Protein AF-C6SH30-F1 (afdb_monomer_lite)

Organism: NCBI:txid295996

Secondary structure (DSSP, 8-state):
------PPPHHHHHHHHHHHHHHHHHHHHHHHHHHHHHHHHHHHHHHHTTHHHHHHHHHHHSS--SSTTTTTS-SSGGGS--SS-S----

Radius of gyration: 26.59 Å; chains: 1; bounding box: 40×31×82 Å

Structure (mmCIF, N/CA/C/O backbone):
data_AF-C6SH30-F1
#
_entry.id   AF-C6SH30-F1
#
loop_
_atom_site.group_PDB
_atom_site.id
_atom_site.type_symbol
_atom_site.label_atom_id
_atom_site.label_alt_id
_atom_site.label_comp_id
_atom_site.label_asym_id
_atom_site.label_entity_id
_atom_site.label_seq_id
_atom_site.pdbx_PDB_ins_code
_atom_site.Cartn_x
_atom_site.Cartn_y
_atom_site.Cartn_z
_atom_site.occupancy
_atom_site.B_iso_or_equiv
_atom_site.auth_seq_id
_atom_site.auth_comp_id
_atom_site.auth_asym_id
_atom_site.auth_atom_id
_atom_site.pdbx_PDB_model_num
ATOM 1 N N . MET A 1 1 ? -18.995 24.234 51.942 1.00 49.34 1 MET A N 1
ATOM 2 C CA . MET A 1 1 ? -19.936 23.422 51.140 1.00 49.34 1 MET A CA 1
ATOM 3 C C . MET A 1 1 ? -19.104 22.398 50.396 1.00 49.34 1 MET A C 1
ATOM 5 O O . MET A 1 1 ? -18.470 22.747 49.413 1.00 49.34 1 MET A O 1
ATOM 9 N N . ASN A 1 2 ? -19.014 21.180 50.928 1.00 54.34 2 ASN A N 1
ATOM 10 C CA . ASN A 1 2 ? -18.249 20.108 50.296 1.00 54.34 2 ASN A CA 1
ATOM 11 C C . ASN A 1 2 ? -19.166 19.441 49.276 1.00 54.34 2 ASN A C 1
ATOM 13 O O . ASN A 1 2 ? -20.105 18.739 49.647 1.00 54.34 2 ASN A O 1
ATOM 17 N N . THR A 1 3 ? -18.945 19.727 47.998 1.00 63.16 3 THR A N 1
ATOM 18 C CA . THR A 1 3 ? -19.599 19.008 46.911 1.00 63.16 3 THR A CA 1
ATOM 19 C C . THR A 1 3 ? -19.120 17.561 46.975 1.00 63.16 3 THR A C 1
ATOM 21 O O . THR A 1 3 ? -17.942 17.273 46.785 1.00 63.16 3 THR A O 1
ATOM 24 N N . LEU A 1 4 ? -20.022 16.640 47.321 1.00 64.00 4 LEU A N 1
ATOM 25 C CA . LEU A 1 4 ? -19.773 15.204 47.233 1.00 64.00 4 LEU A CA 1
ATOM 26 C C . LEU A 1 4 ? -19.382 14.888 45.784 1.00 64.00 4 LEU A C 1
ATOM 28 O O . LEU A 1 4 ? -20.240 14.852 44.901 1.00 64.00 4 LEU A O 1
ATOM 32 N N . GLN A 1 5 ? -18.086 14.705 45.527 1.00 68.62 5 GLN A N 1
ATOM 33 C CA . GLN A 1 5 ? -17.604 14.173 44.260 1.00 68.62 5 GLN A CA 1
ATOM 34 C C . GLN A 1 5 ? -18.163 12.753 44.123 1.00 68.62 5 GLN A C 1
ATOM 36 O O . GLN A 1 5 ? -17.696 11.821 44.776 1.00 68.62 5 GLN A O 1
ATOM 41 N N . LYS A 1 6 ? -19.210 12.594 43.306 1.00 73.62 6 LYS A N 1
ATOM 42 C CA . LYS A 1 6 ? -19.694 11.282 42.870 1.00 73.62 6 LYS A CA 1
ATOM 43 C C . LYS A 1 6 ? -18.581 10.636 42.043 1.00 73.62 6 LYS A C 1
ATOM 45 O O . LYS A 1 6 ? -18.306 11.078 40.932 1.00 73.62 6 LYS A O 1
ATOM 50 N N . GLY A 1 7 ? -17.917 9.636 42.617 1.00 76.62 7 GLY A N 1
ATOM 51 C CA . GLY A 1 7 ? -16.964 8.796 41.896 1.00 76.62 7 GLY A CA 1
ATOM 52 C C . GLY A 1 7 ? -17.663 7.952 40.828 1.00 76.62 7 GLY A C 1
ATOM 53 O O . GLY A 1 7 ? -18.843 7.627 40.962 1.00 76.62 7 GLY A O 1
ATOM 54 N N . PHE A 1 8 ? -16.924 7.612 39.774 1.00 79.12 8 PHE A N 1
ATOM 55 C CA . PHE A 1 8 ? -17.370 6.724 38.699 1.00 79.12 8 PHE A CA 1
ATOM 56 C C . PHE A 1 8 ? -17.531 5.290 39.222 1.00 79.12 8 PHE A C 1
ATOM 58 O O . PHE A 1 8 ? -16.719 4.837 40.037 1.00 79.12 8 PHE A O 1
ATOM 65 N N . THR A 1 9 ? -18.549 4.559 38.770 1.00 92.00 9 THR A N 1
ATOM 66 C CA . THR A 1 9 ? -18.740 3.161 39.179 1.00 92.00 9 THR A CA 1
ATOM 67 C C . THR A 1 9 ? -17.908 2.211 38.317 1.00 92.00 9 THR A C 1
ATOM 69 O O . THR A 1 9 ? -17.669 2.448 37.132 1.00 92.00 9 THR A O 1
ATOM 72 N N . LEU A 1 10 ? -17.497 1.078 38.895 1.00 91.12 10 LEU A N 1
ATOM 73 C CA . LEU A 1 10 ? -16.830 0.012 38.13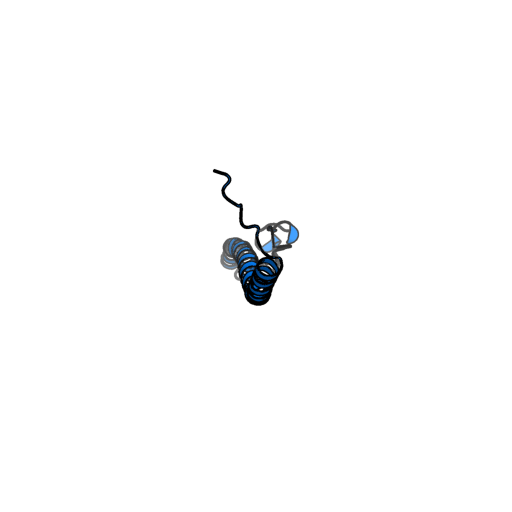5 1.00 91.12 10 LEU A CA 1
ATOM 74 C C . LEU A 1 10 ? -17.719 -0.532 37.009 1.00 91.12 10 LEU A C 1
ATOM 76 O O . LEU A 1 10 ? -17.212 -0.907 35.958 1.00 91.12 10 LEU A O 1
ATOM 80 N N . ILE A 1 11 ? -19.039 -0.532 37.211 1.00 92.94 11 ILE A N 1
ATOM 81 C CA . ILE A 1 11 ? -20.008 -0.994 36.214 1.00 92.94 11 ILE A CA 1
ATOM 82 C C . ILE A 1 11 ? -20.030 -0.050 35.008 1.00 92.94 11 ILE A C 1
ATOM 84 O O . ILE A 1 11 ? -19.974 -0.522 33.875 1.00 92.94 11 ILE A O 1
ATOM 88 N N . GLU A 1 12 ? -20.047 1.269 35.223 1.00 92.25 12 GLU A N 1
ATOM 89 C CA . GLU A 1 12 ? -19.963 2.235 34.120 1.00 92.25 12 GLU A CA 1
ATOM 90 C C . GLU A 1 12 ? -18.666 2.052 33.326 1.00 92.25 12 GLU A C 1
ATOM 92 O O . GLU A 1 12 ? -18.694 2.022 32.097 1.00 92.25 12 GLU A O 1
ATOM 97 N N . LEU A 1 13 ? -17.537 1.845 34.010 1.00 92.50 13 LEU A N 1
ATOM 98 C CA . LEU A 1 13 ? -16.258 1.610 33.341 1.00 92.50 13 LEU A CA 1
ATOM 99 C C . LEU A 1 13 ? -16.264 0.311 32.515 1.00 92.50 13 LEU A C 1
ATOM 101 O O . LEU A 1 13 ? -15.794 0.300 31.378 1.00 92.50 13 LEU A O 1
ATOM 105 N N . MET A 1 14 ? -16.831 -0.770 33.053 1.00 94.62 14 MET A N 1
ATOM 106 C CA . MET A 1 14 ? -16.949 -2.051 32.349 1.00 94.62 14 MET A CA 1
ATOM 107 C C . MET A 1 14 ? -17.799 -1.943 31.080 1.00 94.62 14 MET A C 1
ATOM 109 O O . MET A 1 14 ? -17.423 -2.502 30.049 1.00 94.62 14 MET A O 1
ATOM 113 N N . ILE A 1 15 ? -18.907 -1.198 31.125 1.00 95.94 15 ILE A N 1
ATOM 114 C CA . ILE A 1 15 ? -19.766 -0.981 29.953 1.00 95.94 15 ILE A CA 1
ATOM 115 C C . ILE A 1 15 ? -19.017 -0.181 28.881 1.00 95.94 15 ILE A C 1
ATOM 117 O O . ILE A 1 15 ? -19.057 -0.548 27.706 1.00 95.94 15 ILE A O 1
ATOM 121 N N . VAL A 1 16 ? -18.287 0.869 29.270 1.00 96.62 16 VAL A N 1
ATOM 122 C CA . VAL A 1 16 ? -17.490 1.669 28.326 1.00 96.62 16 VAL A CA 1
ATOM 123 C C . VAL A 1 16 ? -16.441 0.802 27.627 1.00 96.62 16 VAL A C 1
ATOM 125 O O . VAL A 1 16 ? -16.342 0.834 26.400 1.00 96.62 16 VAL A O 1
ATOM 128 N N . ILE A 1 17 ? -15.699 -0.019 28.376 1.00 96.31 17 ILE A N 1
ATOM 129 C CA . ILE A 1 17 ? -14.679 -0.910 27.802 1.00 96.31 17 ILE A CA 1
ATOM 130 C C . ILE A 1 17 ? -15.319 -1.953 26.876 1.00 96.31 17 ILE A C 1
ATOM 132 O O . ILE A 1 17 ? -14.774 -2.225 25.807 1.00 96.31 17 ILE A O 1
ATOM 136 N N . ALA A 1 18 ? -16.484 -2.498 27.238 1.00 96.50 18 ALA A N 1
ATOM 137 C CA . ALA A 1 18 ? -17.202 -3.451 26.395 1.00 96.50 18 ALA A CA 1
ATOM 138 C C . ALA A 1 18 ? -17.611 -2.833 25.046 1.00 96.50 18 ALA A C 1
ATOM 140 O O . ALA A 1 18 ? -17.383 -3.439 23.999 1.00 96.50 18 ALA A O 1
ATOM 141 N N . ILE A 1 19 ? -18.148 -1.608 25.052 1.00 97.25 19 ILE A N 1
ATOM 142 C CA . ILE A 1 19 ? -18.536 -0.901 23.821 1.00 97.25 19 ILE A CA 1
ATOM 143 C C . ILE A 1 19 ? -17.303 -0.595 22.963 1.00 97.25 19 ILE A C 1
ATOM 145 O O . ILE A 1 19 ? -17.305 -0.889 21.767 1.00 97.25 19 ILE A O 1
ATOM 149 N N . VAL A 1 20 ? -16.230 -0.060 23.560 1.00 96.94 20 VAL A N 1
ATOM 150 C CA . VAL A 1 20 ? -14.975 0.226 22.840 1.00 96.94 20 VAL A CA 1
ATOM 151 C C . VAL A 1 20 ? -14.379 -1.054 22.249 1.00 96.94 20 VAL A C 1
ATOM 153 O O . VAL A 1 20 ? -13.924 -1.035 21.108 1.00 96.94 20 VAL A O 1
ATOM 156 N N . GLY A 1 21 ? -14.431 -2.173 22.976 1.00 96.75 21 GLY A N 1
ATOM 157 C CA . GLY A 1 21 ? -13.956 -3.474 22.504 1.00 96.75 21 GLY A CA 1
ATOM 158 C C . GLY A 1 21 ? -14.708 -3.976 21.269 1.00 96.75 21 GLY A C 1
ATOM 159 O O . GLY A 1 21 ? -14.075 -4.387 20.297 1.00 96.75 21 GLY A O 1
ATOM 160 N N . ILE A 1 22 ? -16.043 -3.888 21.267 1.00 96.31 22 ILE A N 1
ATOM 161 C CA . ILE A 1 22 ? -16.871 -4.280 20.112 1.00 96.31 22 ILE A CA 1
ATOM 162 C C . ILE A 1 22 ? -16.576 -3.377 18.909 1.00 96.31 22 ILE A C 1
ATOM 164 O O . ILE A 1 22 ? -16.354 -3.873 17.804 1.00 96.31 22 ILE A O 1
ATOM 168 N N . LEU A 1 23 ? -16.529 -2.058 19.123 1.00 96.50 23 LEU A N 1
ATOM 169 C CA . LEU A 1 23 ? -16.232 -1.100 18.057 1.00 96.50 23 LEU A CA 1
ATOM 170 C C . LEU A 1 23 ? -14.839 -1.335 17.463 1.00 96.50 23 LEU A C 1
ATOM 172 O O . LEU A 1 23 ? -14.696 -1.347 16.243 1.00 96.50 23 LEU A O 1
ATOM 176 N N . ALA A 1 24 ? -13.827 -1.579 18.300 1.00 95.00 24 ALA A N 1
ATOM 177 C CA . ALA A 1 24 ? -12.473 -1.878 17.846 1.00 95.00 24 ALA A CA 1
ATOM 178 C C . ALA A 1 24 ? -12.417 -3.187 17.047 1.00 95.00 24 ALA A C 1
ATOM 180 O O . ALA A 1 24 ? -11.796 -3.220 15.987 1.00 95.00 24 ALA A O 1
ATOM 181 N N . ALA A 1 25 ? -13.099 -4.243 17.501 1.00 95.00 25 ALA A N 1
ATOM 182 C CA . ALA A 1 25 ? -13.125 -5.529 16.805 1.00 95.00 25 ALA A CA 1
ATOM 183 C C . ALA A 1 25 ? -13.724 -5.428 15.390 1.00 95.00 25 ALA A C 1
ATOM 185 O O . ALA A 1 25 ? -13.233 -6.080 14.471 1.00 95.00 25 ALA A O 1
ATOM 186 N N . VAL A 1 26 ? -14.748 -4.588 15.200 1.00 94.44 26 VAL A N 1
ATOM 187 C CA . VAL A 1 26 ? -15.374 -4.366 13.884 1.00 94.44 26 VAL A CA 1
ATOM 188 C C . VAL A 1 26 ? -14.573 -3.379 13.026 1.00 94.44 26 VAL A C 1
ATOM 190 O O . VAL A 1 26 ? -14.478 -3.557 11.814 1.00 94.44 26 VAL A O 1
ATOM 193 N N . ALA A 1 27 ? -13.983 -2.343 13.627 1.00 92.94 27 ALA A N 1
ATOM 194 C CA . ALA A 1 27 ? -13.289 -1.288 12.889 1.00 92.94 27 ALA A CA 1
ATOM 195 C C . ALA A 1 27 ? -11.859 -1.666 12.469 1.00 92.94 27 ALA A C 1
ATOM 197 O O . ALA A 1 27 ? -11.405 -1.244 11.405 1.00 92.94 27 ALA A O 1
ATOM 198 N N . LEU A 1 28 ? -11.136 -2.447 13.278 1.00 93.44 28 LEU A N 1
ATOM 199 C CA . LEU A 1 28 ? -9.734 -2.790 13.017 1.00 93.44 28 LEU A CA 1
ATOM 200 C C . LEU A 1 28 ? -9.506 -3.486 11.665 1.00 93.44 28 LEU A C 1
ATOM 202 O O . LEU A 1 28 ? -8.587 -3.056 10.967 1.00 93.44 28 LEU A O 1
ATOM 206 N N . PRO A 1 29 ? -10.312 -4.481 11.241 1.00 93.00 29 PRO A N 1
ATOM 207 C CA . PRO A 1 29 ? -10.145 -5.103 9.928 1.00 93.00 29 PRO A CA 1
ATOM 208 C C . PRO A 1 29 ? -10.255 -4.089 8.780 1.00 93.00 29 PRO A C 1
ATOM 210 O O . PRO A 1 29 ? -9.410 -4.060 7.892 1.00 93.00 29 PRO A O 1
ATOM 213 N N . ALA A 1 30 ? -11.235 -3.182 8.844 1.00 93.06 30 ALA A N 1
ATOM 214 C CA . ALA A 1 30 ? -11.421 -2.152 7.822 1.00 93.06 30 ALA A CA 1
ATOM 215 C C . ALA A 1 30 ? -10.261 -1.141 7.787 1.00 93.06 30 ALA A C 1
ATOM 217 O O . ALA A 1 30 ? -9.823 -0.729 6.711 1.00 93.06 30 ALA A O 1
ATOM 218 N N . TYR A 1 31 ? -9.727 -0.757 8.952 1.00 92.94 31 TYR A N 1
ATOM 219 C CA . TYR A 1 31 ? -8.531 0.086 9.019 1.00 92.94 31 TYR A CA 1
ATOM 220 C C . TYR A 1 31 ? -7.300 -0.620 8.445 1.00 92.94 31 TYR A C 1
ATOM 222 O O . TYR A 1 31 ? -6.541 0.006 7.705 1.00 92.94 31 TYR A O 1
ATOM 230 N N . GLN A 1 32 ? -7.113 -1.909 8.741 1.00 91.00 32 GLN A N 1
ATOM 231 C CA . GLN A 1 32 ? -6.024 -2.706 8.174 1.00 91.00 32 GLN A CA 1
ATOM 232 C C . GLN A 1 32 ? -6.119 -2.753 6.646 1.00 91.00 32 GLN A C 1
ATOM 234 O O . GLN A 1 32 ? -5.147 -2.400 5.977 1.00 91.00 32 GLN A O 1
ATOM 239 N N . ASP A 1 33 ? -7.295 -3.054 6.092 1.00 93.94 33 ASP A N 1
ATOM 240 C CA . ASP A 1 33 ? -7.524 -3.057 4.642 1.00 93.94 33 ASP A CA 1
ATOM 241 C C . ASP A 1 33 ? -7.244 -1.692 4.001 1.00 93.94 33 ASP A C 1
ATOM 243 O O . ASP A 1 33 ? -6.616 -1.610 2.942 1.00 93.94 33 ASP A O 1
ATOM 247 N N . TYR A 1 34 ? -7.669 -0.600 4.643 1.00 92.75 34 TYR A N 1
ATOM 248 C CA . TYR A 1 34 ? -7.390 0.750 4.154 1.00 92.75 34 TYR A CA 1
ATOM 249 C C . TYR A 1 34 ? -5.887 1.051 4.144 1.00 92.75 34 TYR A C 1
ATOM 251 O O . TYR A 1 34 ? -5.361 1.563 3.153 1.00 92.75 34 TYR A O 1
ATOM 259 N N . THR A 1 35 ? -5.175 0.690 5.216 1.00 93.69 35 THR A N 1
ATOM 260 C CA . THR A 1 35 ? -3.718 0.864 5.268 1.00 93.69 35 THR A CA 1
ATOM 261 C C . THR A 1 35 ? -3.011 0.007 4.225 1.00 93.69 35 THR A C 1
ATOM 263 O O . THR A 1 35 ? -2.133 0.519 3.539 1.00 93.69 35 THR A O 1
ATOM 266 N N . ALA A 1 36 ? -3.438 -1.240 4.019 1.00 93.50 36 ALA A N 1
ATOM 267 C CA . ALA A 1 36 ? -2.880 -2.120 2.998 1.00 93.50 36 ALA A CA 1
ATOM 268 C C . ALA A 1 36 ? -3.098 -1.549 1.588 1.00 93.50 36 ALA A C 1
ATOM 270 O O . ALA A 1 36 ? -2.168 -1.506 0.786 1.00 93.50 36 ALA A O 1
ATOM 271 N N . ARG A 1 37 ?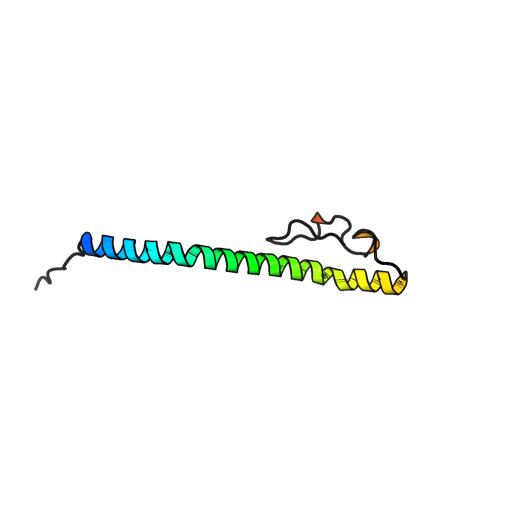 -4.290 -1.017 1.292 1.00 94.31 37 ARG A N 1
ATOM 272 C CA . ARG A 1 37 ? -4.553 -0.322 0.020 1.00 94.31 37 ARG A CA 1
ATOM 273 C C . ARG A 1 37 ? -3.653 0.895 -0.167 1.00 94.31 37 ARG A C 1
ATOM 275 O O . ARG A 1 37 ? -3.120 1.075 -1.255 1.00 94.31 37 ARG A O 1
ATOM 282 N N . ALA A 1 38 ? -3.450 1.698 0.875 1.00 93.69 38 ALA A N 1
ATOM 283 C CA . ALA A 1 38 ? -2.535 2.836 0.810 1.00 93.69 38 ALA A CA 1
ATOM 284 C C . ALA A 1 38 ? -1.082 2.396 0.542 1.00 93.69 38 ALA A C 1
ATOM 286 O O . ALA A 1 38 ? -0.393 3.023 -0.260 1.00 93.69 38 ALA A O 1
ATOM 287 N N . GLN A 1 39 ? -0.637 1.295 1.156 1.00 93.62 39 GLN A N 1
ATOM 288 C CA . GLN A 1 39 ? 0.684 0.701 0.912 1.00 93.62 39 GLN A CA 1
ATOM 289 C C . GLN A 1 39 ? 0.823 0.192 -0.532 1.00 93.62 39 GLN A C 1
ATOM 291 O O . GLN A 1 39 ? 1.836 0.441 -1.181 1.00 93.62 39 GLN A O 1
ATOM 296 N N . VAL A 1 40 ? -0.210 -0.464 -1.070 1.00 94.31 40 VAL A N 1
ATOM 297 C CA . VAL A 1 40 ? -0.234 -0.919 -2.471 1.00 94.31 40 VAL A CA 1
ATOM 298 C C . VAL A 1 40 ? -0.232 0.263 -3.443 1.00 94.31 40 VAL A C 1
ATOM 300 O O . VAL A 1 40 ? 0.445 0.202 -4.466 1.00 94.31 40 VAL A O 1
ATOM 303 N N . SER A 1 41 ? -0.922 1.360 -3.127 1.00 95.00 41 SER A N 1
ATOM 304 C CA . SER A 1 41 ? -0.876 2.574 -3.950 1.00 95.00 41 SER A CA 1
ATOM 305 C 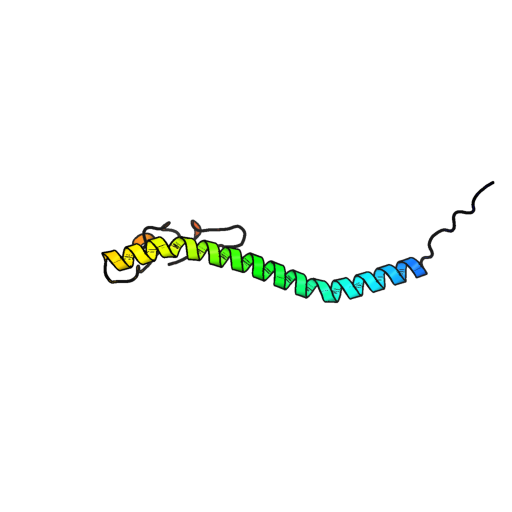C . SER A 1 41 ? 0.539 3.148 -4.065 1.00 95.00 41 SER A C 1
ATOM 307 O O . SER A 1 41 ? 0.919 3.594 -5.144 1.00 95.00 41 SER A O 1
ATOM 309 N N . GLU A 1 42 ? 1.348 3.092 -3.002 1.00 93.94 42 GLU A N 1
ATOM 310 C CA . GLU A 1 42 ? 2.769 3.469 -3.074 1.00 93.94 42 GLU A CA 1
ATOM 311 C C . GLU A 1 42 ? 3.543 2.567 -4.050 1.00 93.94 42 GLU A C 1
ATOM 313 O O . GLU A 1 42 ? 4.315 3.065 -4.871 1.00 93.94 42 GLU A O 1
ATOM 318 N N . ALA A 1 43 ? 3.291 1.254 -4.012 1.00 92.94 43 ALA A N 1
ATOM 319 C CA . ALA A 1 43 ? 3.894 0.296 -4.938 1.00 92.94 43 ALA A CA 1
ATOM 320 C C . ALA A 1 43 ? 3.542 0.581 -6.398 1.00 92.94 43 ALA A C 1
ATOM 322 O O . ALA A 1 43 ? 4.421 0.553 -7.261 1.00 92.94 43 ALA A O 1
ATOM 323 N N . ILE A 1 44 ? 2.277 0.909 -6.663 1.00 93.50 44 ILE A N 1
ATOM 324 C CA . ILE A 1 44 ? 1.824 1.290 -8.000 1.00 93.50 44 ILE A CA 1
ATOM 325 C C . ILE A 1 44 ? 2.567 2.546 -8.456 1.00 93.50 44 ILE A C 1
ATOM 327 O O . ILE A 1 44 ? 3.179 2.516 -9.516 1.00 93.50 44 ILE A O 1
ATOM 331 N N . LEU A 1 45 ? 2.600 3.609 -7.647 1.00 93.38 45 LEU A N 1
ATOM 332 C CA . LEU A 1 45 ? 3.276 4.861 -8.012 1.00 93.38 45 LEU A CA 1
ATOM 333 C C . LEU A 1 45 ? 4.765 4.660 -8.340 1.00 93.38 45 LEU A C 1
ATOM 335 O O . LEU A 1 45 ? 5.264 5.220 -9.318 1.00 93.38 45 LEU A O 1
ATOM 339 N N . LEU A 1 46 ? 5.472 3.834 -7.563 1.00 91.94 46 LEU A N 1
ATOM 340 C CA . LEU A 1 46 ? 6.879 3.518 -7.827 1.00 91.94 46 LEU A CA 1
ATOM 341 C C . LEU A 1 46 ? 7.079 2.745 -9.138 1.00 91.94 46 LEU A C 1
ATOM 343 O O . LEU A 1 46 ? 8.031 3.028 -9.872 1.00 91.94 46 LEU A O 1
ATOM 347 N N . ALA A 1 47 ? 6.179 1.811 -9.455 1.00 91.19 47 ALA A N 1
ATOM 348 C CA . ALA A 1 47 ? 6.191 1.091 -10.726 1.00 91.19 47 ALA A CA 1
ATOM 349 C C . ALA A 1 47 ? 5.845 2.010 -11.911 1.00 91.19 47 ALA A C 1
ATOM 351 O O . ALA A 1 47 ? 6.474 1.936 -12.967 1.00 91.19 47 ALA A O 1
ATOM 352 N N . GLU A 1 48 ? 4.887 2.923 -11.738 1.00 92.75 48 GLU A N 1
ATOM 353 C CA . GLU A 1 48 ? 4.512 3.892 -12.769 1.00 92.75 48 GLU A CA 1
ATOM 354 C C . GLU A 1 48 ? 5.649 4.843 -13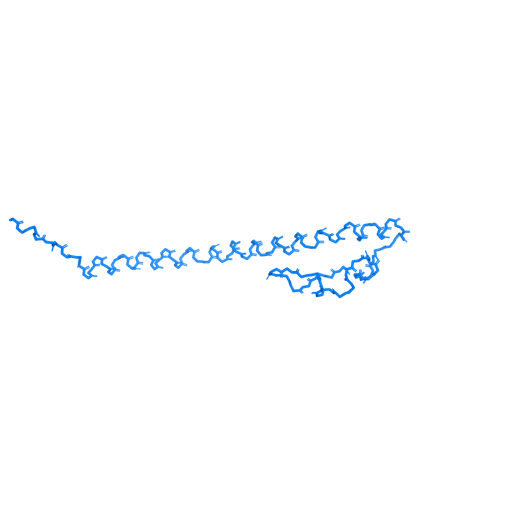.128 1.00 92.75 48 GLU A C 1
ATOM 356 O O . GLU A 1 48 ? 5.813 5.159 -14.307 1.00 92.75 48 GLU A O 1
ATOM 361 N N . GLY A 1 49 ? 6.486 5.212 -12.156 1.00 89.31 49 GLY A N 1
ATOM 362 C CA . GLY A 1 49 ? 7.698 5.994 -12.401 1.00 89.31 49 GLY A CA 1
ATOM 363 C C . GLY A 1 49 ? 8.662 5.348 -13.405 1.00 89.31 49 GLY A C 1
ATOM 364 O O . GLY A 1 49 ? 9.406 6.062 -14.071 1.00 89.31 49 GLY A O 1
ATOM 365 N N . GLN A 1 50 ? 8.615 4.022 -13.577 1.00 91.75 50 GLN A N 1
ATOM 366 C CA . GLN A 1 50 ? 9.489 3.318 -14.520 1.00 91.75 50 GLN A CA 1
ATOM 367 C C . GLN A 1 50 ? 8.921 3.295 -15.945 1.00 91.75 50 GLN A C 1
ATOM 369 O O . GLN A 1 50 ? 9.686 3.192 -16.902 1.00 91.75 50 GLN A O 1
ATOM 374 N N . LYS A 1 51 ? 7.597 3.453 -16.122 1.00 92.75 51 LYS A N 1
ATOM 375 C CA . LYS A 1 51 ? 6.917 3.325 -17.429 1.00 92.75 51 LYS A CA 1
ATOM 376 C C . LYS A 1 51 ? 7.517 4.222 -18.513 1.00 92.75 51 LYS A C 1
ATOM 378 O O . LYS A 1 51 ? 7.562 3.808 -19.669 1.00 92.75 51 LYS A O 1
ATOM 383 N N . SER A 1 52 ? 7.975 5.426 -18.156 1.00 92.94 52 SER A N 1
ATOM 384 C CA . SER A 1 52 ? 8.597 6.356 -19.110 1.00 92.94 52 SER A CA 1
ATOM 385 C C . SER A 1 52 ? 9.833 5.741 -19.764 1.00 92.94 52 SER A C 1
ATOM 387 O O . SER A 1 52 ? 9.925 5.705 -20.986 1.00 92.94 52 SER A O 1
ATOM 389 N N . ALA A 1 53 ? 10.737 5.194 -18.953 1.00 91.62 53 ALA A N 1
ATOM 390 C CA . ALA A 1 53 ? 11.989 4.606 -19.416 1.00 91.62 53 ALA A CA 1
ATOM 391 C C . ALA A 1 53 ? 11.743 3.322 -20.232 1.00 91.62 53 ALA A C 1
ATOM 393 O O . ALA A 1 53 ? 12.324 3.120 -21.296 1.00 91.62 53 ALA A O 1
ATOM 394 N N . VAL A 1 54 ? 10.775 2.504 -19.799 1.00 92.75 54 VAL A N 1
ATOM 395 C CA . VAL A 1 54 ? 10.326 1.309 -20.538 1.00 92.75 54 VAL A CA 1
ATOM 396 C C . VAL A 1 54 ? 9.762 1.667 -21.915 1.00 92.75 54 VAL A C 1
ATOM 398 O O . VAL A 1 54 ? 10.070 1.011 -22.910 1.00 92.75 54 VAL A O 1
ATOM 401 N N . THR A 1 55 ? 8.944 2.719 -21.980 1.00 93.38 55 THR A N 1
ATOM 402 C CA . THR A 1 55 ? 8.326 3.179 -23.231 1.00 93.38 55 THR A CA 1
ATOM 403 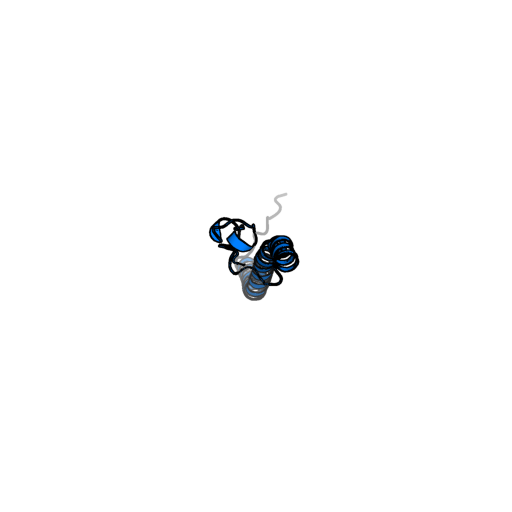C C . THR A 1 55 ? 9.367 3.775 -24.170 1.00 93.38 55 THR A C 1
ATOM 405 O O . THR A 1 55 ? 9.350 3.490 -25.363 1.00 93.38 55 THR A O 1
ATOM 408 N N . GLU A 1 56 ? 10.302 4.565 -23.644 1.00 93.44 56 GLU A N 1
ATOM 409 C CA . GLU A 1 56 ? 11.406 5.123 -24.423 1.00 93.44 56 GLU A CA 1
ATOM 410 C C . GLU A 1 56 ? 12.299 4.020 -25.004 1.00 93.44 56 GLU A C 1
ATOM 412 O O . GLU A 1 56 ? 12.666 4.083 -26.179 1.00 93.44 56 GLU A O 1
ATOM 417 N N . TYR A 1 57 ? 12.586 2.965 -24.238 1.00 94.06 57 TYR A N 1
ATOM 418 C CA . TYR A 1 57 ? 13.321 1.814 -24.758 1.00 94.06 57 TYR A CA 1
ATOM 419 C C . TYR A 1 57 ? 12.594 1.159 -25.937 1.00 94.06 57 TYR A C 1
ATOM 421 O O . TYR A 1 57 ? 13.205 0.954 -26.988 1.00 94.06 57 TYR A O 1
ATOM 429 N N . TYR A 1 58 ? 11.290 0.906 -25.792 1.00 94.88 58 TYR A N 1
ATOM 430 C CA . TYR A 1 58 ? 10.469 0.315 -26.849 1.00 94.88 58 TYR A CA 1
ATOM 431 C C . TYR A 1 58 ? 10.417 1.187 -28.105 1.00 94.88 58 TYR A C 1
ATOM 433 O O . TYR A 1 58 ? 10.543 0.678 -29.216 1.00 94.88 58 TYR A O 1
ATOM 441 N N . LEU A 1 59 ? 10.278 2.505 -27.951 1.00 95.19 59 LEU A N 1
ATOM 442 C CA . LEU A 1 59 ? 10.267 3.434 -29.083 1.00 95.19 59 LEU A CA 1
ATOM 443 C C . LEU A 1 59 ? 11.595 3.437 -29.854 1.00 95.19 59 LEU A C 1
ATOM 445 O O . LEU A 1 59 ? 11.583 3.601 -31.071 1.00 95.19 59 LEU A O 1
ATOM 449 N N . ASN A 1 60 ? 12.721 3.238 -29.164 1.00 95.00 60 ASN A N 1
ATOM 450 C CA . ASN A 1 60 ? 14.048 3.230 -29.782 1.00 95.00 60 ASN A CA 1
ATOM 451 C C . ASN A 1 60 ? 14.438 1.870 -30.392 1.00 95.00 60 ASN A C 1
ATOM 453 O O . ASN A 1 60 ? 15.127 1.845 -31.410 1.00 95.00 60 ASN A O 1
ATOM 457 N N . HIS A 1 61 ? 14.017 0.752 -29.792 1.00 92.25 61 HIS A N 1
ATOM 458 C CA . HIS A 1 61 ? 14.477 -0.594 -30.175 1.00 92.25 61 HIS A CA 1
ATOM 459 C C . HIS A 1 61 ? 13.397 -1.446 -30.857 1.00 92.25 61 HIS A C 1
ATOM 461 O O . HIS A 1 61 ? 13.712 -2.452 -31.485 1.00 92.25 61 HIS A O 1
ATOM 467 N N . GLY A 1 62 ? 12.123 -1.056 -30.755 1.00 94.44 62 GLY A N 1
ATOM 468 C CA . GLY A 1 62 ? 10.985 -1.828 -31.264 1.00 94.44 62 GLY A CA 1
ATOM 469 C C . GLY A 1 62 ? 10.638 -3.068 -30.431 1.00 94.44 62 GLY A C 1
ATOM 470 O O . GLY A 1 62 ? 9.748 -3.824 -30.814 1.00 94.44 62 GLY A O 1
ATOM 471 N N . GLU A 1 63 ? 11.313 -3.278 -29.300 1.00 93.69 63 GLU A N 1
ATOM 472 C CA . GLU A 1 63 ? 11.096 -4.390 -28.375 1.00 93.69 63 GLU A CA 1
ATOM 473 C C . GLU A 1 63 ? 11.058 -3.904 -26.924 1.00 93.69 63 GLU A C 1
ATOM 475 O O . GLU A 1 63 ? 11.610 -2.859 -26.582 1.00 93.69 63 GLU A O 1
ATOM 480 N N . TRP A 1 64 ? 10.361 -4.641 -26.059 1.00 92.44 64 TRP A N 1
ATOM 481 C CA . TRP A 1 64 ? 10.287 -4.297 -24.640 1.00 92.44 64 TRP A CA 1
ATOM 482 C C . TRP A 1 64 ? 11.603 -4.651 -23.934 1.00 92.44 64 TRP A C 1
ATOM 484 O O . TRP A 1 64 ? 12.202 -5.680 -24.253 1.00 92.44 64 TRP A O 1
ATOM 494 N N . PRO A 1 65 ? 12.061 -3.836 -22.967 1.00 93.12 65 PRO A N 1
ATOM 495 C CA . PRO A 1 65 ? 13.295 -4.118 -22.248 1.00 93.12 65 PRO A CA 1
ATOM 496 C C . PRO A 1 65 ? 13.161 -5.410 -21.437 1.00 93.12 65 PRO A C 1
ATOM 498 O O . PRO A 1 65 ? 12.162 -5.628 -20.762 1.00 93.12 65 PRO A O 1
ATOM 501 N N . ALA A 1 66 ? 14.192 -6.255 -21.473 1.00 91.75 66 ALA A N 1
ATOM 502 C CA . ALA A 1 66 ? 14.191 -7.548 -20.783 1.00 91.75 66 ALA A CA 1
ATOM 503 C C . ALA A 1 66 ? 14.470 -7.457 -19.269 1.00 91.75 66 ALA A C 1
ATOM 505 O O . ALA A 1 66 ? 14.390 -8.466 -18.571 1.00 91.75 66 ALA A O 1
ATOM 506 N N . ASN A 1 67 ? 14.921 -6.296 -18.790 1.00 91.56 67 ASN A N 1
ATOM 507 C CA . ASN A 1 67 ? 15.250 -6.026 -17.392 1.00 91.56 67 ASN A CA 1
ATOM 508 C C . ASN A 1 67 ? 15.434 -4.516 -17.160 1.00 91.56 67 ASN A C 1
ATOM 510 O O . ASN A 1 67 ? 15.547 -3.725 -18.102 1.00 91.56 67 ASN A O 1
ATOM 514 N N . ASN A 1 68 ? 15.572 -4.130 -15.890 1.00 90.00 68 ASN A N 1
ATOM 515 C CA . ASN A 1 68 ? 15.815 -2.755 -15.450 1.00 90.00 68 ASN A CA 1
ATOM 516 C C . ASN A 1 68 ? 17.013 -2.079 -16.133 1.00 90.00 68 ASN A C 1
ATOM 518 O O . ASN A 1 68 ? 16.946 -0.898 -16.466 1.00 90.00 68 ASN A O 1
ATOM 522 N N . SER A 1 69 ? 18.104 -2.820 -16.346 1.00 90.06 69 SER A N 1
ATOM 523 C CA . SER A 1 69 ? 19.309 -2.269 -16.966 1.00 90.06 69 SER A CA 1
ATOM 524 C C . SER A 1 69 ? 19.078 -1.939 -18.439 1.00 90.06 69 SER A C 1
ATOM 526 O O . SER A 1 69 ? 19.531 -0.895 -18.899 1.00 90.06 69 SER A O 1
ATOM 528 N N . SER A 1 70 ? 18.357 -2.797 -19.167 1.00 88.56 70 SER A N 1
ATOM 529 C CA . SER A 1 70 ? 17.923 -2.523 -20.540 1.00 88.56 70 SER A CA 1
ATOM 530 C C . SER A 1 70 ? 16.970 -1.331 -20.589 1.00 88.56 70 SER A C 1
ATOM 532 O O . SER A 1 70 ? 17.117 -0.477 -21.451 1.00 88.56 70 SER A O 1
ATOM 534 N N . ALA A 1 71 ? 16.052 -1.220 -19.626 1.00 88.56 71 ALA A N 1
ATOM 535 C CA . ALA A 1 71 ? 15.116 -0.102 -19.538 1.00 88.56 71 ALA A CA 1
ATOM 536 C C . ALA A 1 71 ? 15.774 1.244 -19.175 1.00 88.56 71 ALA A C 1
ATOM 538 O O . ALA A 1 71 ? 15.088 2.258 -19.188 1.00 88.56 71 ALA A O 1
ATOM 539 N N . GLY A 1 72 ? 17.066 1.279 -18.826 1.00 86.62 72 GLY A N 1
ATOM 540 C CA . GLY A 1 72 ? 17.751 2.511 -18.420 1.00 86.62 72 GLY A CA 1
ATOM 541 C C . GLY A 1 72 ? 17.366 3.009 -17.023 1.00 86.62 72 GLY A C 1
ATOM 542 O O . GLY A 1 72 ? 17.590 4.176 -16.704 1.00 86.62 72 GLY A O 1
ATOM 543 N N . VAL A 1 73 ? 16.795 2.139 -16.184 1.00 89.50 73 VAL A N 1
ATOM 544 C CA . VAL A 1 73 ? 16.497 2.422 -14.770 1.00 89.50 73 VAL A CA 1
ATOM 545 C C . VAL A 1 73 ? 17.527 1.733 -13.868 1.00 89.50 73 VAL A C 1
ATOM 547 O O . VAL A 1 73 ? 18.436 1.058 -14.352 1.00 89.50 73 VAL A O 1
ATOM 550 N N . ALA A 1 74 ? 17.433 1.917 -12.547 1.00 87.50 74 ALA A N 1
ATOM 551 C CA . ALA A 1 74 ? 18.400 1.334 -11.616 1.00 87.50 74 ALA A CA 1
ATOM 552 C C . ALA A 1 74 ? 18.515 -0.190 -11.812 1.00 87.50 74 ALA A C 1
ATOM 554 O O . ALA A 1 74 ? 17.523 -0.913 -11.691 1.00 87.50 74 ALA A O 1
ATOM 555 N N . SER A 1 75 ? 19.730 -0.661 -12.122 1.00 84.62 75 SER A N 1
ATOM 556 C CA . SER A 1 75 ? 19.988 -2.040 -12.554 1.00 84.62 75 SER A CA 1
ATOM 557 C C . SER A 1 75 ? 19.608 -3.078 -11.499 1.00 84.62 75 SER A C 1
ATOM 559 O O . SER A 1 75 ? 19.116 -4.149 -11.853 1.00 84.62 75 SER A O 1
ATOM 561 N N . SER A 1 76 ? 19.795 -2.769 -10.212 1.00 87.19 76 SER A N 1
ATOM 562 C CA . SER A 1 76 ? 19.292 -3.611 -9.126 1.00 87.19 76 SER A CA 1
ATOM 563 C C . SER A 1 76 ? 17.850 -3.224 -8.811 1.00 87.19 76 SER A C 1
ATOM 565 O O . SER A 1 76 ? 17.572 -2.105 -8.384 1.00 87.19 76 SER A O 1
ATOM 567 N N . ALA A 1 77 ? 16.926 -4.177 -8.923 1.00 84.06 77 ALA A N 1
ATOM 568 C CA . ALA A 1 77 ? 15.516 -3.958 -8.592 1.00 84.06 77 ALA A CA 1
ATOM 569 C C . ALA A 1 77 ? 15.300 -3.467 -7.145 1.00 84.06 77 ALA A C 1
ATOM 571 O O . ALA A 1 77 ? 14.326 -2.778 -6.860 1.00 84.06 77 ALA A O 1
ATOM 572 N N . THR A 1 78 ? 16.215 -3.800 -6.230 1.00 88.00 78 THR A N 1
ATOM 573 C CA . THR A 1 78 ? 16.212 -3.384 -4.816 1.00 88.00 78 THR A CA 1
ATOM 574 C C . THR A 1 78 ? 16.632 -1.934 -4.585 1.00 88.00 78 THR A C 1
ATOM 576 O O . THR A 1 78 ? 16.459 -1.419 -3.479 1.00 88.00 78 THR A O 1
ATOM 579 N N . ASP A 1 79 ? 17.196 -1.278 -5.598 1.00 87.69 79 ASP A N 1
ATOM 580 C CA . ASP A 1 79 ? 17.537 0.144 -5.528 1.00 87.69 79 ASP A CA 1
ATOM 581 C C . ASP A 1 79 ? 16.290 1.006 -5.786 1.00 87.69 79 ASP A C 1
ATOM 583 O O . ASP A 1 79 ? 16.185 2.121 -5.273 1.00 87.69 79 ASP A O 1
ATOM 587 N N . ILE A 1 80 ? 15.293 0.448 -6.485 1.00 86.00 80 ILE A N 1
ATOM 588 C CA . ILE A 1 80 ? 13.954 1.023 -6.639 1.00 86.00 80 ILE A CA 1
ATOM 589 C C . ILE A 1 80 ? 13.071 0.511 -5.495 1.00 86.00 80 ILE A C 1
ATOM 591 O O . ILE A 1 80 ? 12.315 -0.452 -5.635 1.00 86.00 80 ILE A O 1
ATOM 595 N N . LYS A 1 81 ? 13.203 1.146 -4.329 1.00 90.19 81 LYS A N 1
ATOM 596 C CA . LYS A 1 81 ? 12.485 0.779 -3.100 1.00 90.19 81 LYS A CA 1
ATOM 597 C C . LYS A 1 81 ? 11.712 1.949 -2.502 1.00 90.19 81 LYS A C 1
ATOM 599 O O . LYS A 1 81 ? 12.055 3.112 -2.702 1.00 90.19 81 LYS A O 1
ATOM 604 N N . GLY A 1 82 ? 10.692 1.608 -1.725 1.00 89.25 82 GLY A N 1
ATOM 605 C CA . GLY A 1 82 ? 9.845 2.537 -0.982 1.00 89.25 82 GLY A CA 1
ATOM 606 C C . GLY A 1 82 ? 9.791 2.184 0.499 1.00 89.25 82 GLY A C 1
ATOM 607 O O . GLY A 1 82 ? 10.500 1.295 0.974 1.00 89.25 82 GLY A O 1
ATOM 608 N N . LYS A 1 83 ? 8.908 2.851 1.239 1.00 91.38 83 LYS A N 1
ATOM 609 C CA . LYS A 1 83 ? 8.613 2.499 2.631 1.00 91.38 83 LYS A CA 1
ATOM 610 C C . LYS A 1 83 ? 7.930 1.134 2.725 1.00 91.38 83 LYS A C 1
ATOM 612 O O . LYS A 1 83 ? 8.188 0.399 3.676 1.00 91.38 83 LYS A O 1
ATOM 617 N N . TYR A 1 84 ? 7.092 0.800 1.742 1.00 92.31 84 TYR A N 1
ATOM 618 C CA . TYR A 1 84 ? 6.359 -0.474 1.688 1.00 92.31 84 TYR A CA 1
ATOM 619 C C . TYR A 1 84 ? 6.705 -1.334 0.466 1.00 92.31 84 TYR A C 1
ATOM 621 O O . TYR A 1 84 ? 6.050 -2.341 0.214 1.00 92.31 84 TYR A O 1
ATOM 629 N N . VAL A 1 85 ? 7.735 -0.951 -0.292 1.00 92.69 85 VAL A N 1
ATOM 630 C CA . VAL A 1 85 ? 8.129 -1.613 -1.542 1.00 92.69 85 VAL A CA 1
ATOM 631 C C . VAL A 1 85 ? 9.558 -2.104 -1.424 1.00 92.69 85 VAL A C 1
ATOM 633 O O . VAL A 1 85 ? 10.471 -1.306 -1.220 1.00 92.69 85 VAL A O 1
ATOM 636 N N . GLN A 1 86 ? 9.749 -3.414 -1.562 1.00 92.19 86 GLN A N 1
ATOM 637 C CA . GLN A 1 86 ? 11.062 -4.048 -1.449 1.00 92.19 86 GLN A CA 1
ATOM 638 C C . GLN A 1 86 ? 11.892 -3.923 -2.732 1.00 92.19 86 GLN A C 1
ATOM 640 O O . GLN A 1 86 ? 13.109 -3.750 -2.658 1.00 92.19 86 GLN A O 1
ATOM 645 N N . SER A 1 87 ? 11.249 -4.029 -3.894 1.00 90.44 87 SER A N 1
ATOM 646 C CA . SER A 1 87 ? 11.895 -3.908 -5.198 1.00 90.44 87 SER A CA 1
ATOM 647 C C . SER A 1 87 ? 10.885 -3.611 -6.305 1.00 90.44 87 SER A C 1
ATOM 649 O O .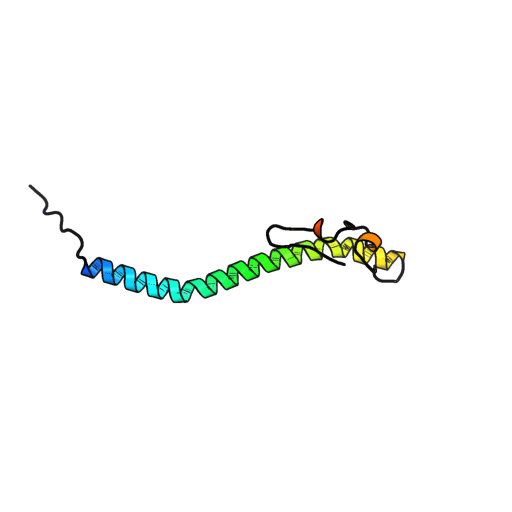 SER A 1 87 ? 9.700 -3.930 -6.178 1.00 90.44 87 SER A O 1
ATOM 651 N N . VAL A 1 88 ? 11.371 -3.047 -7.412 1.00 90.31 88 VAL A N 1
ATOM 652 C CA . VAL A 1 88 ? 10.622 -2.908 -8.670 1.00 90.31 88 VAL A CA 1
ATOM 653 C C . VAL A 1 88 ? 11.454 -3.495 -9.802 1.00 90.31 88 VAL A C 1
ATOM 655 O O . VAL A 1 88 ? 12.601 -3.099 -10.013 1.00 90.31 88 VAL A O 1
ATOM 658 N N . THR A 1 89 ? 10.871 -4.455 -10.519 1.00 88.94 89 THR A N 1
ATOM 659 C CA . THR A 1 89 ? 11.479 -5.081 -11.700 1.00 88.94 89 THR A CA 1
ATOM 660 C C . THR A 1 89 ? 10.654 -4.729 -12.930 1.00 88.94 89 THR A C 1
ATOM 662 O O . THR A 1 89 ? 9.423 -4.748 -12.857 1.00 88.94 89 THR A O 1
ATOM 665 N N . VAL A 1 90 ? 11.345 -4.382 -14.011 1.00 83.50 90 VAL A N 1
ATOM 666 C CA . VAL A 1 90 ? 10.802 -4.169 -15.355 1.00 83.50 90 VAL A CA 1
ATOM 667 C C . VAL A 1 90 ? 10.945 -5.449 -16.159 1.00 83.50 90 VAL A C 1
ATOM 669 O O . VAL A 1 90 ? 12.071 -5.999 -16.149 1.00 83.50 90 VAL A O 1
#

InterPro domains:
  IPR001082 Fimbrial protein pilin [PF00114] (36-90)
  IPR002416 Type II secretion system protein GspH-like [PR00885] (3-17)
  IPR002416 Type II secretion system protein GspH-like [PR00885] (18-32)
  IPR012902 Prokaryotic N-terminal methylation site [PF07963] (5-28)
  IPR012902 Prokaryotic N-terminal methylation site [PS00409] (6-26)
  IPR012902 Prokaryotic N-terminal methylation site [TIGR02532] (5-28)
  IPR045584 Pilin-like [SSF54523] (8-89)

Foldseek 3Di:
DDDPPPDDDPVVVVVVVVVVVVVCVVVVVVVVVVVVVVLVVVVVVLQVVLVVLQVVLCVVPVDGQPWCVSSVHDRDQQVSADPNGRGHID

pLDDT: mean 89.94, std 8.49, range [49.34, 97.25]

Sequence (90 aa):
MNTLQKGFTLIELMIVIAIVGILAAVALPAYQDYTARAQVSEAILLAEGQKSAVTEYYLNHGEWPANNSSAGVASSATDIKGKYVQSVTV